Protein AF-A0A929I0B2-F1 (afdb_monomer)

Foldseek 3Di:
DAQFDPVLLVVLLVLLVVQLVPQPPDDPVVSVVLSVQSNVLSVVSNVDPPDALVNSLVVCCVRRVVSVVSGDPPVSVVSSVSRVVRRVVD

Nearest PDB structures (foldseek):
  6tv5-assembly1_B  TM=6.054E-01  e=4.037E+00  Argiope argentata

Secondary structure (DSSP, 8-state):
-PPPPHHHHHHHHHHHHHHHHT-TTS-HHHHHHHHHHHHHHHHHTTT-SS--HHHHHHHHHHHSHHHHHHSPTTHHHHHHHHHHHHHHH-

Mean predicted aligned error: 3.51 Å

pLDDT: mean 91.27, std 7.33, range [54.91, 96.75]

Sequence (90 aa):
MAKLKDRDIMDINKWFEDALSRLSKIDRQMKMKMRRKIRDEVYFLLTWEKPTPSMIINRWEERISDVFIAMPYGLKEDLLRLLVKKMEIS

Radius of gyration: 12.59 Å; Cα contacts (8 Å, |Δi|>4): 61; chains: 1; bounding box: 30×22×35 Å

Solvent-accessible surface area (backbone atoms only — not comparable to full-atom values): 5250 Å² total; per-residue (Å²): 124,39,71,65,47,73,69,51,47,51,52,53,52,48,54,51,49,55,55,58,68,69,45,82,89,58,56,73,69,58,52,54,53,48,52,51,54,50,48,56,61,50,59,46,50,72,74,51,80,83,72,49,51,66,58,52,50,56,49,40,54,70,76,42,36,71,54,59,74,68,48,63,90,65,50,67,60,53,51,44,52,50,42,46,55,47,29,72,72,77

Structure (mmCIF, N/CA/C/O backbone):
data_AF-A0A929I0B2-F1
#
_entry.id   AF-A0A929I0B2-F1
#
loop_
_atom_site.group_PDB
_atom_site.id
_atom_site.type_symbol
_atom_site.label_atom_id
_atom_site.label_alt_id
_atom_site.label_comp_id
_atom_site.label_asym_id
_atom_site.label_entity_id
_atom_site.label_seq_id
_atom_site.pdbx_PDB_ins_code
_atom_site.Cartn_x
_atom_site.Cartn_y
_atom_site.Cartn_z
_atom_site.occupancy
_atom_site.B_iso_or_equiv
_atom_site.auth_seq_id
_atom_site.auth_comp_id
_atom_site.auth_asym_id
_atom_site.auth_atom_id
_atom_site.pdbx_PDB_model_num
ATOM 1 N N . MET A 1 1 ? 12.875 2.865 -14.628 1.00 60.41 1 MET A N 1
ATOM 2 C CA . MET A 1 1 ? 12.095 2.232 -13.545 1.00 60.41 1 MET A CA 1
ATOM 3 C C . MET A 1 1 ? 11.467 0.982 -14.103 1.00 60.41 1 MET A C 1
ATOM 5 O O . MET A 1 1 ? 10.875 1.050 -15.178 1.00 60.41 1 MET A O 1
ATOM 9 N N . ALA A 1 2 ? 11.673 -0.144 -13.437 1.00 67.69 2 ALA A N 1
ATOM 10 C CA . ALA A 1 2 ? 11.148 -1.415 -13.893 1.00 67.69 2 ALA A CA 1
ATOM 11 C C . ALA A 1 2 ? 9.661 -1.565 -13.551 1.00 67.69 2 ALA A C 1
ATOM 13 O O . ALA A 1 2 ? 9.156 -0.960 -12.603 1.00 67.69 2 ALA A O 1
ATOM 14 N N . LYS A 1 3 ? 8.949 -2.349 -14.366 1.00 79.06 3 LYS A N 1
ATOM 15 C CA . LYS A 1 3 ? 7.532 -2.656 -14.153 1.00 79.06 3 LYS A CA 1
ATOM 16 C C . LYS A 1 3 ? 7.410 -3.647 -12.995 1.00 79.06 3 LYS A C 1
ATOM 18 O O . LYS A 1 3 ? 8.092 -4.668 -13.005 1.00 79.06 3 LYS A O 1
ATOM 23 N N . LEU A 1 4 ? 6.526 -3.360 -12.038 1.00 87.19 4 LEU A N 1
ATOM 24 C CA . LEU A 1 4 ? 6.218 -4.277 -10.938 1.00 87.19 4 LEU A CA 1
ATOM 25 C C . LEU A 1 4 ? 5.656 -5.593 -11.489 1.00 87.19 4 LEU A C 1
ATOM 27 O O . LEU A 1 4 ? 4.759 -5.582 -12.337 1.00 87.19 4 LEU A O 1
ATOM 31 N N . LYS A 1 5 ? 6.188 -6.718 -11.007 1.00 88.81 5 LYS A N 1
ATOM 32 C CA . LYS A 1 5 ? 5.721 -8.067 -11.352 1.00 88.81 5 LYS A CA 1
ATOM 33 C C . LYS A 1 5 ? 4.737 -8.566 -10.298 1.00 88.81 5 LYS A C 1
ATOM 35 O O . LYS A 1 5 ? 4.683 -8.040 -9.188 1.00 88.81 5 LYS A O 1
ATOM 40 N N . ASP A 1 6 ? 4.014 -9.644 -10.598 1.00 90.94 6 ASP A N 1
ATOM 41 C CA . ASP A 1 6 ? 3.044 -10.241 -9.665 1.00 90.94 6 ASP A CA 1
ATOM 42 C C . ASP A 1 6 ? 3.651 -10.551 -8.288 1.00 90.94 6 ASP A C 1
ATOM 44 O O . ASP A 1 6 ? 3.017 -10.325 -7.259 1.00 90.94 6 ASP A O 1
ATOM 48 N N . ARG A 1 7 ? 4.916 -10.996 -8.245 1.00 91.44 7 ARG A N 1
ATOM 49 C CA . ARG A 1 7 ? 5.634 -11.230 -6.982 1.00 91.44 7 ARG A CA 1
ATOM 50 C 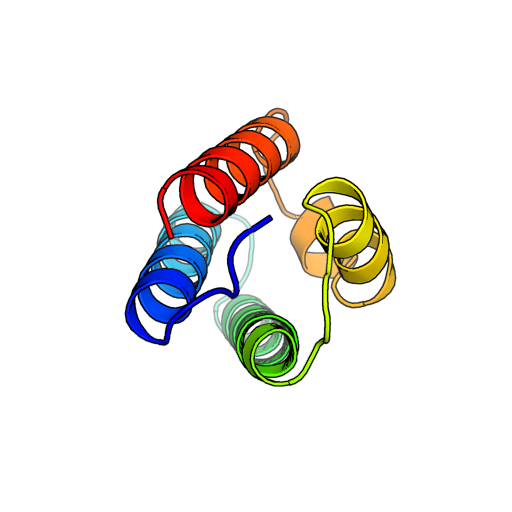C . ARG A 1 7 ? 5.767 -9.952 -6.148 1.00 91.44 7 ARG A C 1
ATOM 52 O O . ARG A 1 7 ? 5.602 -10.004 -4.934 1.00 91.44 7 ARG A O 1
ATOM 59 N N . ASP A 1 8 ? 6.035 -8.810 -6.772 1.00 92.50 8 ASP A N 1
ATOM 60 C CA . ASP A 1 8 ? 6.168 -7.540 -6.055 1.00 92.50 8 ASP A CA 1
ATOM 61 C C . ASP A 1 8 ? 4.819 -7.057 -5.527 1.00 92.50 8 ASP A C 1
ATOM 63 O O . ASP A 1 8 ? 4.739 -6.574 -4.401 1.00 92.50 8 ASP A O 1
ATOM 67 N N . ILE A 1 9 ? 3.746 -7.277 -6.289 1.00 93.94 9 ILE A N 1
ATOM 68 C CA . ILE A 1 9 ? 2.363 -7.029 -5.858 1.00 93.94 9 ILE A CA 1
ATOM 69 C C . ILE A 1 9 ? 1.997 -7.895 -4.649 1.00 93.94 9 ILE A C 1
ATOM 71 O O . ILE A 1 9 ? 1.373 -7.408 -3.703 1.00 93.94 9 ILE A O 1
ATOM 75 N N . MET A 1 10 ? 2.405 -9.167 -4.635 1.00 93.88 10 MET A N 1
ATOM 76 C CA . MET A 1 10 ? 2.210 -10.047 -3.478 1.00 93.88 10 MET A CA 1
ATOM 77 C C . MET A 1 10 ? 2.974 -9.553 -2.247 1.00 93.88 10 MET A C 1
ATOM 79 O O . MET A 1 10 ? 2.407 -9.527 -1.154 1.00 93.88 10 MET A O 1
ATOM 83 N N . ASP A 1 11 ? 4.223 -9.116 -2.415 1.00 94.75 11 ASP A N 1
ATOM 84 C CA . ASP A 1 11 ? 5.039 -8.599 -1.314 1.00 94.75 11 ASP A CA 1
ATOM 85 C C . ASP A 1 11 ? 4.469 -7.294 -0.735 1.00 94.75 11 ASP A C 1
ATOM 87 O O . ASP A 1 11 ? 4.410 -7.134 0.484 1.00 94.75 11 ASP A O 1
ATOM 91 N N . ILE A 1 12 ? 3.989 -6.386 -1.591 1.00 95.44 12 ILE A N 1
ATOM 92 C CA . ILE A 1 12 ? 3.323 -5.142 -1.175 1.00 95.44 12 ILE A CA 1
ATOM 93 C C . ILE A 1 12 ? 2.023 -5.452 -0.420 1.00 95.44 12 ILE A C 1
ATOM 95 O O . ILE A 1 12 ? 1.794 -4.912 0.663 1.00 95.44 12 ILE A O 1
ATOM 99 N N . ASN A 1 13 ? 1.185 -6.352 -0.945 1.00 95.06 13 ASN A N 1
ATOM 100 C CA . ASN A 1 13 ? -0.038 -6.781 -0.259 1.00 95.06 13 ASN A CA 1
ATOM 101 C C . ASN A 1 13 ? 0.265 -7.392 1.114 1.00 95.06 13 ASN A C 1
ATOM 1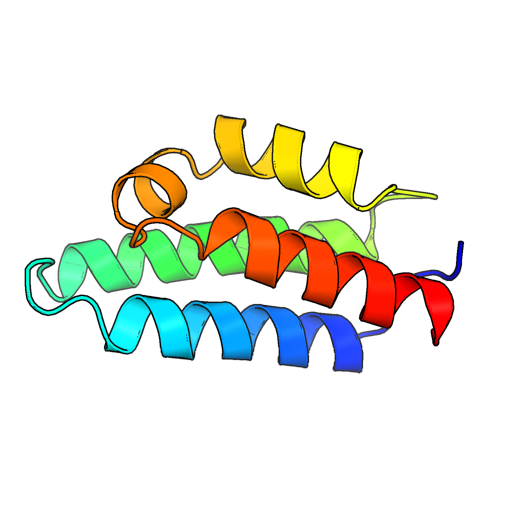03 O O . ASN A 1 13 ? -0.421 -7.089 2.090 1.00 95.06 13 ASN A O 1
ATOM 107 N N . LYS A 1 14 ? 1.300 -8.235 1.202 1.00 95.44 14 LYS A N 1
ATOM 108 C CA . LYS A 1 14 ? 1.726 -8.840 2.465 1.00 95.44 14 LYS A CA 1
ATOM 109 C C . LYS A 1 14 ? 2.195 -7.785 3.464 1.00 95.44 14 LYS A C 1
ATOM 111 O O . LYS A 1 14 ? 1.802 -7.844 4.623 1.00 95.44 14 LYS A O 1
ATOM 116 N N . TRP A 1 15 ? 2.971 -6.800 3.016 1.00 95.69 15 TRP A N 1
ATOM 117 C CA . TRP A 1 15 ? 3.412 -5.700 3.871 1.00 95.69 15 TRP A CA 1
ATOM 118 C C . TRP A 1 15 ? 2.223 -4.936 4.474 1.00 95.69 15 TRP A C 1
ATOM 120 O O . TRP A 1 15 ? 2.193 -4.684 5.679 1.00 95.69 15 TRP A O 1
ATOM 130 N N . PHE A 1 16 ? 1.200 -4.639 3.665 1.00 95.19 16 PHE A N 1
ATOM 131 C CA . PHE A 1 16 ? -0.030 -4.015 4.154 1.00 95.19 16 PHE A CA 1
ATOM 132 C C . PHE A 1 16 ? -0.796 -4.905 5.137 1.00 95.19 16 PHE A C 1
ATOM 134 O O . PHE A 1 16 ? -1.302 -4.407 6.143 1.00 95.19 16 PHE A O 1
ATOM 141 N N . GLU A 1 17 ? -0.890 -6.207 4.866 1.00 93.50 17 GLU A N 1
ATOM 142 C CA . GLU A 1 17 ? -1.548 -7.159 5.764 1.00 93.50 17 GLU A CA 1
ATOM 143 C C . GLU A 1 17 ? -0.856 -7.193 7.132 1.00 93.50 17 GLU A C 1
ATOM 145 O O . GLU A 1 17 ? -1.518 -7.079 8.168 1.00 93.50 17 GLU A O 1
ATOM 150 N N . ASP A 1 18 ? 0.475 -7.258 7.137 1.00 93.56 18 ASP A N 1
ATOM 151 C CA . ASP A 1 18 ? 1.285 -7.229 8.350 1.00 93.56 18 ASP A CA 1
ATOM 152 C C . ASP A 1 18 ? 1.087 -5.906 9.106 1.00 93.56 18 ASP A C 1
ATOM 154 O O . ASP A 1 18 ? 0.888 -5.923 10.324 1.00 93.56 18 ASP A O 1
ATOM 158 N N . ALA A 1 19 ? 1.058 -4.767 8.406 1.00 92.06 19 ALA A N 1
ATOM 159 C CA . ALA A 1 19 ? 0.797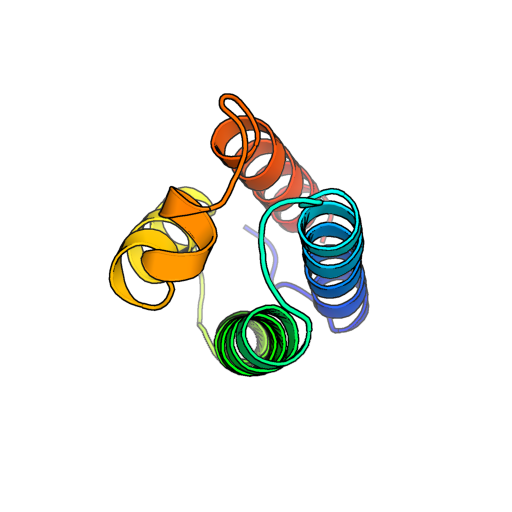 -3.459 9.005 1.00 92.06 19 ALA A CA 1
ATOM 160 C C . ALA A 1 19 ? -0.605 -3.378 9.638 1.00 92.06 19 ALA A C 1
ATOM 162 O O . ALA A 1 19 ? -0.735 -3.002 10.805 1.00 92.06 19 ALA A O 1
ATOM 163 N N . LEU A 1 20 ? -1.654 -3.798 8.922 1.00 92.00 20 LEU A N 1
ATOM 164 C CA . LEU A 1 20 ? -3.035 -3.806 9.422 1.00 92.00 20 LEU A CA 1
ATOM 165 C C . LEU A 1 20 ? -3.243 -4.790 10.580 1.00 92.00 20 LEU A C 1
ATOM 167 O O . LEU A 1 20 ? -4.055 -4.541 11.482 1.00 92.00 20 LEU A O 1
ATOM 171 N N . SER A 1 21 ? -2.531 -5.919 10.580 1.00 90.12 21 SER A N 1
ATOM 172 C CA . SER A 1 21 ? -2.617 -6.912 11.653 1.00 90.12 21 SER A CA 1
ATOM 173 C C . SER A 1 21 ? -2.213 -6.310 13.005 1.00 90.12 21 SER A C 1
ATOM 175 O O . SER A 1 21 ? -2.902 -6.540 14.000 1.00 90.12 21 SER A O 1
ATOM 177 N N . ARG A 1 22 ? -1.203 -5.427 13.008 1.00 89.94 22 ARG A N 1
ATOM 178 C CA . ARG A 1 22 ? -0.654 -4.751 14.195 1.00 89.94 22 ARG A CA 1
ATOM 179 C C . ARG A 1 22 ? -1.564 -3.661 14.768 1.00 89.94 22 ARG A C 1
ATOM 181 O O . ARG A 1 22 ? -1.380 -3.254 15.912 1.00 89.94 22 ARG A O 1
ATOM 188 N N . LEU A 1 23 ? -2.561 -3.196 14.014 1.00 89.25 23 LEU A N 1
ATOM 189 C CA . LEU A 1 23 ? -3.488 -2.156 14.468 1.00 89.25 23 LEU A CA 1
ATOM 190 C C . LEU A 1 23 ? -4.504 -2.729 15.465 1.00 89.25 23 LEU A C 1
ATOM 192 O O . LEU A 1 23 ? -5.553 -3.230 15.072 1.00 89.25 23 LEU A O 1
ATOM 196 N N . SER A 1 24 ? -4.223 -2.683 16.764 1.00 83.69 24 SER A N 1
ATOM 197 C CA . SER A 1 24 ? -5.116 -3.246 17.793 1.00 83.69 24 SER A CA 1
ATOM 198 C C . SER A 1 24 ? -6.410 -2.449 18.006 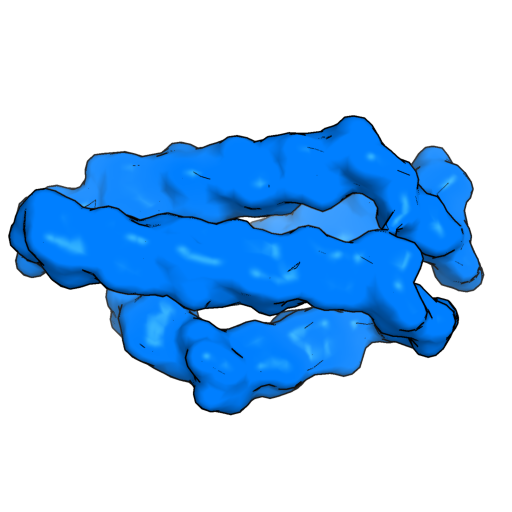1.00 83.69 24 SER A C 1
ATOM 200 O O . SER A 1 24 ? -7.401 -3.007 18.464 1.00 83.69 24 SER A O 1
ATOM 202 N N . LYS A 1 25 ? -6.423 -1.158 17.648 1.00 86.31 25 LYS A N 1
ATOM 203 C CA . LYS A 1 25 ? -7.541 -0.228 17.905 1.00 86.31 25 LYS A CA 1
ATOM 204 C C . LYS A 1 25 ? -8.645 -0.237 16.840 1.00 86.31 25 LYS A C 1
ATOM 206 O O . LYS A 1 25 ? -9.618 0.494 16.977 1.00 86.31 25 LYS A O 1
ATOM 211 N N . ILE A 1 26 ? -8.486 -1.018 15.772 1.00 89.50 26 ILE A N 1
ATOM 212 C CA . ILE A 1 26 ? -9.413 -1.043 14.635 1.00 89.50 26 ILE A CA 1
ATOM 213 C C . ILE A 1 26 ? -10.159 -2.369 14.632 1.00 89.50 26 ILE A C 1
ATOM 215 O O . ILE A 1 26 ? -9.541 -3.436 14.674 1.00 89.50 26 ILE A O 1
ATOM 219 N N . ASP A 1 27 ? -11.485 -2.303 14.555 1.00 91.00 27 ASP A N 1
ATOM 220 C CA . ASP A 1 27 ? -12.324 -3.493 14.545 1.00 91.00 27 ASP A CA 1
ATOM 221 C C . ASP A 1 27 ? -12.104 -4.361 13.289 1.00 91.00 27 ASP A C 1
ATOM 223 O O . ASP A 1 27 ? -11.575 -3.941 12.251 1.00 91.00 27 ASP A O 1
ATOM 227 N N . ARG A 1 28 ? -12.535 -5.622 13.380 1.00 91.81 28 ARG A N 1
ATOM 228 C CA . ARG A 1 28 ? -12.360 -6.609 12.310 1.00 91.81 28 ARG A CA 1
ATOM 229 C C . ARG A 1 28 ? -13.026 -6.183 11.000 1.00 91.81 28 ARG A C 1
ATOM 231 O O . ARG A 1 28 ? -12.464 -6.434 9.933 1.00 91.81 28 ARG A O 1
ATOM 238 N N . GLN A 1 29 ? -14.215 -5.589 11.056 1.00 93.56 29 GLN A N 1
ATOM 239 C CA . GLN A 1 29 ? -14.984 -5.224 9.870 1.00 93.56 29 GLN A CA 1
ATOM 240 C C . GLN A 1 29 ? -14.300 -4.082 9.114 1.00 93.56 29 GLN A C 1
ATOM 242 O O . GLN A 1 29 ? -14.173 -4.145 7.889 1.00 93.56 29 GLN A O 1
ATOM 247 N N . MET A 1 30 ? -13.796 -3.084 9.834 1.00 93.44 30 MET A N 1
ATOM 248 C CA . MET A 1 30 ? -13.032 -1.978 9.280 1.00 93.44 30 MET A CA 1
ATOM 249 C C . MET A 1 30 ? -11.724 -2.470 8.652 1.00 93.44 30 MET A C 1
ATOM 251 O O . MET A 1 30 ? -11.451 -2.147 7.495 1.00 93.44 30 MET A O 1
ATOM 255 N N . LYS A 1 31 ? -10.979 -3.363 9.322 1.00 93.75 31 LYS A N 1
ATOM 256 C CA . LYS A 1 31 ? -9.787 -3.989 8.718 1.00 93.75 31 LYS A CA 1
ATOM 257 C C . LYS A 1 31 ? -10.114 -4.732 7.421 1.00 93.75 31 LYS A C 1
ATOM 259 O O . LYS A 1 31 ? -9.356 -4.659 6.461 1.00 93.75 31 LYS A O 1
ATOM 264 N N . MET A 1 32 ? -11.243 -5.442 7.353 1.00 94.81 32 MET A N 1
ATOM 265 C CA . MET A 1 32 ? -11.663 -6.122 6.119 1.00 94.81 32 MET A CA 1
ATOM 266 C C . MET A 1 32 ? -12.003 -5.144 4.989 1.00 94.81 32 MET A C 1
ATOM 268 O O . MET A 1 32 ? -11.691 -5.435 3.835 1.00 94.81 32 MET A O 1
ATOM 272 N N . LYS A 1 33 ? -12.607 -3.990 5.299 1.00 95.25 33 LYS A N 1
ATOM 273 C CA . LYS A 1 33 ? -12.844 -2.923 4.313 1.00 95.25 33 LYS A CA 1
ATOM 274 C C . LYS A 1 33 ? -11.523 -2.343 3.800 1.00 95.25 33 LYS A C 1
ATOM 276 O O . LYS A 1 33 ? -11.342 -2.258 2.589 1.00 95.25 33 LYS A O 1
ATOM 281 N N . MET A 1 34 ? -10.588 -2.039 4.701 1.00 95.75 34 MET A N 1
ATOM 282 C CA . MET A 1 34 ? -9.247 -1.544 4.361 1.00 95.75 34 MET A CA 1
ATOM 283 C C . MET A 1 34 ? -8.492 -2.520 3.454 1.00 95.75 34 MET A C 1
ATOM 285 O O . MET A 1 34 ? -8.002 -2.122 2.403 1.00 95.75 34 MET A O 1
ATOM 289 N N . ARG A 1 35 ? -8.484 -3.819 3.785 1.00 95.88 35 ARG A N 1
ATOM 290 C CA . ARG A 1 35 ? -7.860 -4.865 2.952 1.00 95.88 35 ARG A CA 1
ATOM 291 C C . ARG A 1 35 ? -8.402 -4.917 1.529 1.00 95.88 35 ARG A C 1
ATOM 293 O O . ARG A 1 35 ? -7.634 -5.143 0.602 1.00 95.88 35 ARG A O 1
ATOM 300 N N . ARG A 1 36 ? -9.717 -4.746 1.351 1.00 96.25 36 ARG A N 1
ATOM 301 C CA . ARG A 1 36 ? -10.329 -4.728 0.013 1.00 96.25 36 ARG A CA 1
ATOM 302 C C . ARG A 1 36 ? -9.822 -3.537 -0.794 1.00 96.25 36 ARG A C 1
ATOM 304 O O . ARG A 1 36 ? -9.302 -3.743 -1.879 1.00 96.25 36 ARG A O 1
ATOM 311 N N . LYS A 1 37 ? -9.861 -2.333 -0.215 1.00 96.25 37 LYS A N 1
ATOM 312 C CA . LYS A 1 37 ? -9.359 -1.121 -0.877 1.00 96.25 37 LYS A CA 1
ATOM 313 C C . LYS A 1 37 ? -7.873 -1.217 -1.238 1.00 96.25 37 LYS A C 1
ATOM 315 O O . LYS A 1 37 ? -7.490 -0.871 -2.348 1.00 96.25 37 LYS A O 1
ATOM 320 N N . ILE A 1 38 ? -7.049 -1.710 -0.308 1.00 96.50 38 ILE A N 1
ATOM 321 C CA . ILE A 1 38 ? -5.614 -1.935 -0.534 1.00 96.50 38 ILE A CA 1
ATOM 322 C C . ILE A 1 38 ? -5.417 -2.888 -1.702 1.00 96.50 38 ILE A C 1
ATOM 324 O O . ILE A 1 38 ? -4.655 -2.579 -2.607 1.00 96.50 38 ILE A O 1
ATOM 328 N N . ARG A 1 39 ? -6.125 -4.023 -1.708 1.00 96.12 39 ARG A N 1
ATOM 329 C CA . ARG A 1 39 ? -6.036 -4.991 -2.799 1.00 96.12 39 ARG A CA 1
ATOM 330 C C . ARG A 1 39 ? -6.343 -4.324 -4.136 1.00 96.12 39 ARG A C 1
ATOM 332 O O . ARG A 1 39 ? -5.531 -4.424 -5.044 1.00 96.12 39 ARG A O 1
ATOM 339 N N . ASP A 1 40 ? -7.461 -3.619 -4.244 1.00 96.44 40 ASP A N 1
ATOM 340 C CA . ASP A 1 40 ? -7.871 -2.987 -5.500 1.00 96.44 40 ASP A CA 1
ATOM 341 C C . ASP A 1 40 ? -6.798 -2.010 -6.019 1.00 96.44 40 ASP A C 1
ATOM 343 O O . ASP A 1 40 ? -6.401 -2.072 -7.184 1.00 96.44 40 ASP A O 1
ATOM 347 N N . GLU A 1 41 ? -6.251 -1.162 -5.143 1.00 96.31 41 GLU A N 1
ATOM 348 C CA . GLU A 1 41 ? -5.228 -0.180 -5.521 1.00 96.31 41 GLU A CA 1
ATOM 349 C C . GLU A 1 41 ? -3.829 -0.792 -5.741 1.00 9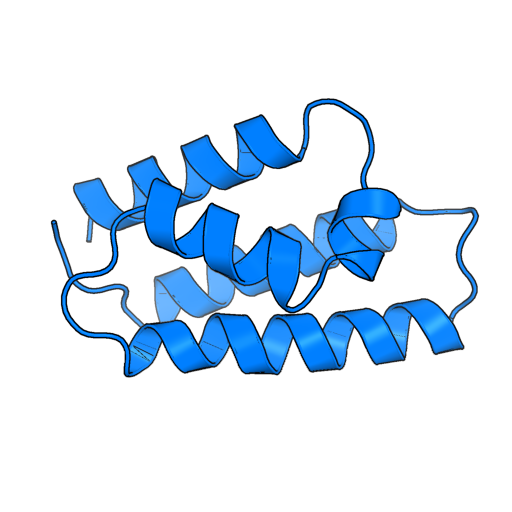6.31 41 GLU A C 1
ATOM 351 O O . GLU A 1 41 ? -3.047 -0.265 -6.533 1.00 96.31 41 GLU A O 1
ATOM 356 N N . VAL A 1 42 ? -3.500 -1.910 -5.089 1.00 9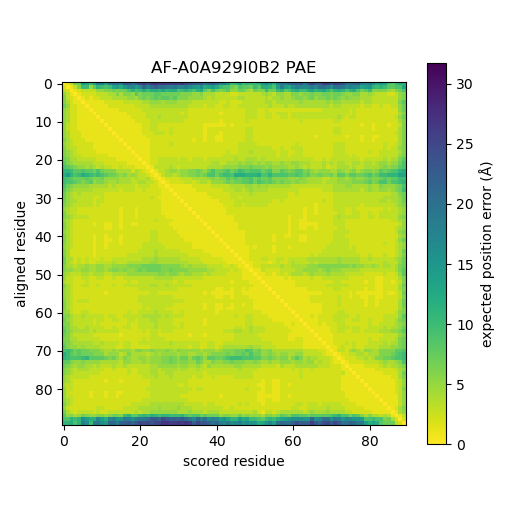5.56 42 VAL A N 1
ATOM 357 C CA . VAL A 1 42 ? -2.242 -2.644 -5.304 1.00 95.56 42 VAL A CA 1
ATOM 358 C C . VAL A 1 42 ? -2.284 -3.414 -6.625 1.00 95.56 42 VAL A C 1
ATOM 360 O O . VAL A 1 42 ? -1.322 -3.368 -7.386 1.00 95.56 42 VAL A O 1
ATOM 363 N N . TYR A 1 43 ? -3.403 -4.062 -6.960 1.00 94.62 43 TYR A N 1
ATOM 364 C CA . TYR A 1 43 ? -3.563 -4.739 -8.252 1.00 94.62 43 TYR A CA 1
ATOM 365 C C . TYR A 1 43 ? -3.634 -3.755 -9.426 1.00 94.62 43 TYR A C 1
ATOM 367 O O . TYR A 1 43 ? -3.146 -4.072 -10.511 1.00 94.62 43 TYR A O 1
ATOM 375 N N . PHE A 1 44 ? -4.152 -2.540 -9.212 1.00 95.00 44 PHE A N 1
ATOM 376 C CA . PHE A 1 44 ? -4.108 -1.470 -10.212 1.00 95.00 44 PHE A CA 1
ATOM 377 C C . PHE A 1 44 ? -2.677 -1.183 -10.709 1.00 95.00 44 PHE A C 1
ATOM 379 O O . PHE A 1 44 ? -2.484 -0.891 -11.893 1.00 95.00 44 PHE A O 1
ATOM 386 N N . LEU A 1 45 ? -1.655 -1.358 -9.858 1.00 93.31 45 LEU A N 1
ATOM 387 C CA . LEU A 1 45 ? -0.252 -1.143 -10.232 1.00 93.31 45 LEU A CA 1
ATOM 388 C C . LEU A 1 45 ? 0.233 -2.042 -11.382 1.00 93.31 45 LEU A C 1
ATOM 390 O O . LEU A 1 45 ? 1.138 -1.642 -12.108 1.00 93.31 45 LEU A O 1
ATOM 394 N N . LEU A 1 46 ? -0.371 -3.218 -11.597 1.00 91.62 46 LEU A N 1
ATOM 395 C CA . LEU A 1 46 ? -0.025 -4.105 -12.723 1.00 91.62 46 LEU A CA 1
ATOM 396 C C . LEU A 1 46 ? -0.363 -3.485 -14.085 1.00 91.62 46 LEU A C 1
ATOM 398 O O . LEU A 1 46 ? 0.292 -3.767 -15.096 1.00 91.62 46 LEU A O 1
ATOM 402 N N . THR A 1 47 ? -1.398 -2.645 -14.097 1.00 92.19 47 THR A N 1
ATOM 403 C CA . THR A 1 47 ? -1.909 -1.962 -15.291 1.00 92.19 47 THR A CA 1
ATOM 404 C C . THR A 1 47 ? -1.375 -0.543 -15.446 1.00 92.19 47 THR A C 1
ATOM 406 O O . THR A 1 47 ? -1.477 0.026 -16.528 1.00 92.19 47 THR A O 1
ATOM 409 N N . TRP A 1 48 ? -0.785 0.034 -14.395 1.00 93.00 48 TRP A N 1
ATOM 410 C CA . TRP A 1 48 ? -0.282 1.400 -14.443 1.00 93.00 48 TRP A CA 1
ATOM 411 C C . TRP A 1 48 ? 1.060 1.453 -15.177 1.00 93.00 48 TRP A C 1
ATOM 413 O O . TRP A 1 48 ? 2.048 0.840 -14.768 1.00 93.00 48 TRP A O 1
ATOM 423 N N . GLU A 1 49 ? 1.110 2.196 -16.279 1.00 89.75 49 GLU A N 1
ATOM 424 C CA . GLU A 1 49 ? 2.334 2.376 -17.051 1.00 89.75 49 GLU A CA 1
ATOM 425 C C . GLU A 1 49 ? 3.278 3.399 -16.410 1.00 89.75 49 GLU A C 1
ATOM 427 O O . GLU A 1 49 ? 2.904 4.542 -16.155 1.00 89.75 49 GLU A O 1
ATOM 432 N N . LYS A 1 50 ? 4.532 2.977 -16.193 1.00 88.00 50 LYS A N 1
ATOM 433 C CA . LYS A 1 50 ? 5.644 3.804 -15.690 1.00 88.00 50 LYS A CA 1
ATOM 434 C C . LYS A 1 50 ? 5.325 4.619 -14.414 1.00 88.00 50 LYS A C 1
ATOM 436 O O . LYS A 1 50 ? 5.690 5.795 -14.361 1.00 88.00 50 LYS A O 1
ATOM 441 N N . PRO A 1 51 ? 4.690 4.042 -13.374 1.00 92.50 51 PRO A N 1
ATOM 442 C CA . PRO A 1 51 ? 4.520 4.757 -12.117 1.00 92.50 51 PRO A CA 1
ATOM 443 C C . PRO A 1 51 ? 5.888 5.050 -11.485 1.00 92.50 51 PRO A C 1
ATOM 445 O O . PRO A 1 51 ? 6.858 4.326 -11.718 1.00 92.50 51 PRO A O 1
ATOM 448 N N . THR A 1 52 ? 5.963 6.089 -10.655 1.00 93.12 52 THR A N 1
ATOM 449 C CA . THR A 1 52 ? 7.078 6.298 -9.720 1.00 93.12 52 THR A CA 1
ATOM 450 C C . THR A 1 52 ? 6.619 5.982 -8.293 1.00 93.12 52 THR A C 1
ATOM 452 O O . THR A 1 52 ? 5.422 6.082 -8.007 1.00 93.12 52 THR A O 1
ATOM 455 N N . PRO A 1 53 ? 7.532 5.652 -7.361 1.00 94.75 53 PRO A N 1
ATOM 456 C CA . PRO A 1 53 ? 7.167 5.439 -5.961 1.00 94.75 53 PRO A CA 1
ATOM 457 C C . PRO A 1 53 ? 6.373 6.606 -5.353 1.00 94.75 53 PRO A C 1
ATOM 459 O O . PRO A 1 53 ? 5.380 6.383 -4.667 1.00 94.75 53 PRO A O 1
ATOM 462 N N . SER A 1 54 ? 6.750 7.853 -5.657 1.00 94.38 54 SER A N 1
ATOM 463 C CA . SER A 1 54 ? 6.030 9.038 -5.177 1.00 94.38 54 SER A CA 1
ATOM 464 C C . SER A 1 54 ? 4.632 9.171 -5.786 1.00 94.38 54 SER A C 1
ATOM 466 O O . SER A 1 54 ? 3.694 9.494 -5.064 1.00 94.38 54 SER A O 1
ATOM 468 N N . MET A 1 55 ? 4.455 8.865 -7.078 1.00 95.62 55 MET A N 1
ATOM 469 C CA . MET A 1 55 ? 3.129 8.856 -7.714 1.00 95.62 55 MET A CA 1
ATOM 470 C C . MET A 1 55 ? 2.200 7.815 -7.082 1.00 95.62 55 MET A C 1
ATOM 472 O O . MET A 1 55 ? 1.019 8.094 -6.880 1.00 95.62 55 MET A O 1
ATOM 476 N N . ILE A 1 56 ? 2.730 6.632 -6.753 1.00 96.12 56 ILE A N 1
ATOM 477 C CA . ILE A 1 56 ? 1.967 5.568 -6.089 1.00 96.12 56 ILE A CA 1
ATOM 478 C C . ILE A 1 56 ? 1.523 6.026 -4.700 1.00 96.12 56 ILE A C 1
ATOM 480 O O . ILE A 1 56 ? 0.341 5.927 -4.381 1.00 96.12 56 ILE A O 1
ATOM 484 N N . ILE A 1 57 ? 2.449 6.567 -3.901 1.00 96.00 57 ILE A N 1
ATOM 485 C CA . ILE A 1 57 ? 2.140 7.071 -2.559 1.00 96.00 57 ILE A CA 1
ATOM 486 C C . ILE A 1 57 ? 1.084 8.175 -2.618 1.00 96.00 57 ILE A C 1
ATOM 488 O O . ILE A 1 57 ? 0.073 8.049 -1.937 1.00 96.00 57 ILE A O 1
ATOM 492 N N . ASN A 1 58 ? 1.261 9.192 -3.466 1.00 96.00 58 ASN A N 1
ATOM 493 C CA . ASN A 1 58 ? 0.303 10.296 -3.580 1.00 96.00 58 ASN A CA 1
ATOM 494 C C . ASN A 1 58 ? -1.099 9.790 -3.941 1.00 96.00 58 ASN A C 1
ATOM 496 O O . ASN A 1 58 ? -2.082 10.160 -3.305 1.00 96.00 58 ASN A O 1
ATOM 500 N N . ARG A 1 59 ? -1.195 8.875 -4.915 1.00 95.94 59 ARG A N 1
ATOM 501 C CA . ARG A 1 59 ? -2.473 8.255 -5.278 1.00 95.94 59 ARG A CA 1
ATOM 502 C C . ARG A 1 59 ? -3.087 7.512 -4.095 1.00 95.94 59 ARG A C 1
ATOM 504 O O . ARG A 1 59 ? -4.288 7.606 -3.868 1.00 95.94 59 ARG A O 1
ATOM 511 N N . TRP A 1 60 ? -2.308 6.727 -3.363 1.00 96.75 60 TRP A N 1
ATOM 512 C CA . TRP A 1 60 ? -2.835 5.959 -2.240 1.00 96.75 60 TRP A CA 1
ATOM 513 C C . TRP A 1 60 ? -3.230 6.834 -1.051 1.00 96.75 60 TRP A C 1
ATOM 515 O O . TRP A 1 60 ? -4.230 6.535 -0.405 1.00 96.75 60 TRP A O 1
ATOM 525 N N . GLU A 1 61 ? -2.539 7.946 -0.810 1.00 94.75 61 GLU A N 1
ATOM 526 C CA . GLU A 1 61 ? -2.972 8.938 0.176 1.00 94.75 61 GLU A CA 1
ATOM 527 C C . GLU A 1 61 ? -4.356 9.507 -0.149 1.00 94.75 61 GLU A C 1
ATOM 529 O O . GLU A 1 61 ? -5.140 9.745 0.764 1.00 94.75 61 GLU A O 1
ATOM 534 N N . GLU A 1 62 ? -4.697 9.656 -1.429 1.00 95.25 62 GLU A N 1
ATOM 535 C CA . GLU A 1 62 ? -6.031 10.090 -1.854 1.00 95.25 62 GLU A CA 1
ATOM 536 C C . GLU A 1 62 ? -7.063 8.951 -1.802 1.00 95.25 62 GLU A C 1
ATOM 538 O O . GLU A 1 62 ? -8.182 9.118 -1.313 1.00 95.25 62 GLU A O 1
ATOM 543 N N . ARG A 1 63 ? -6.706 7.773 -2.326 1.00 96.50 63 ARG A N 1
ATOM 544 C CA . ARG A 1 63 ? -7.642 6.665 -2.592 1.00 96.50 63 ARG A CA 1
ATOM 545 C C . ARG A 1 63 ? -7.918 5.786 -1.378 1.00 96.50 63 ARG A C 1
ATOM 547 O O . ARG A 1 63 ? -9.014 5.239 -1.248 1.00 96.50 63 ARG A O 1
ATOM 554 N N . ILE A 1 64 ? -6.929 5.647 -0.501 1.00 95.44 64 ILE A N 1
ATOM 555 C CA . ILE A 1 64 ? -6.985 4.848 0.726 1.00 95.44 64 ILE A CA 1
ATOM 556 C C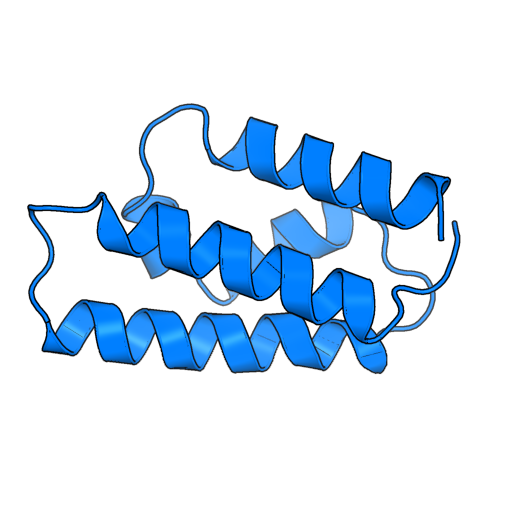 . ILE A 1 64 ? -6.530 5.671 1.933 1.00 95.44 64 ILE A C 1
ATOM 558 O O . ILE A 1 64 ? -5.848 5.169 2.824 1.00 95.44 64 ILE A O 1
ATOM 562 N N . SER A 1 65 ? -6.940 6.941 1.979 1.00 94.19 65 SER A N 1
ATOM 563 C CA . SER A 1 65 ? -6.641 7.878 3.070 1.00 94.19 65 SER A CA 1
ATOM 564 C C . SER A 1 65 ? -6.955 7.312 4.457 1.00 94.19 65 SER A C 1
ATOM 566 O O . SER A 1 65 ? -6.185 7.501 5.394 1.00 94.19 65 SER A O 1
ATOM 568 N N . ASP A 1 66 ? -8.037 6.542 4.590 1.00 92.19 66 ASP A N 1
ATOM 569 C CA . ASP A 1 66 ? -8.423 5.873 5.833 1.00 92.19 66 ASP A CA 1
ATOM 570 C C . ASP A 1 66 ? -7.384 4.851 6.312 1.00 92.19 66 ASP A C 1
ATOM 572 O O . ASP A 1 66 ? -7.186 4.693 7.515 1.00 92.19 66 ASP A O 1
ATOM 576 N N . VAL A 1 67 ? -6.686 4.194 5.384 1.00 92.75 67 VAL A N 1
ATOM 577 C CA . VAL A 1 67 ? -5.569 3.293 5.693 1.00 92.75 67 VAL A CA 1
ATOM 578 C C . VAL A 1 67 ? -4.365 4.090 6.188 1.00 92.75 67 VAL A C 1
ATOM 580 O O . VAL A 1 67 ? -3.776 3.721 7.199 1.00 92.75 67 VAL A O 1
ATOM 583 N N . PHE A 1 68 ? -4.020 5.195 5.522 1.00 91.81 68 PHE A N 1
ATOM 584 C CA . PHE A 1 68 ? -2.869 6.027 5.895 1.00 91.81 68 PHE A CA 1
ATOM 585 C C . PHE A 1 68 ? -3.073 6.736 7.238 1.00 91.81 68 PHE A C 1
ATOM 587 O O . PHE A 1 68 ? -2.154 6.770 8.050 1.00 91.81 68 PHE A O 1
ATOM 594 N N . ILE A 1 69 ? -4.285 7.219 7.523 1.00 91.50 69 ILE A N 1
ATOM 595 C CA . ILE A 1 69 ? -4.650 7.807 8.825 1.00 91.50 69 ILE A CA 1
ATOM 596 C C . ILE A 1 69 ? -4.538 6.772 9.951 1.00 91.50 69 ILE A C 1
ATOM 598 O O . ILE A 1 69 ? -4.165 7.097 11.077 1.00 91.50 69 ILE A O 1
ATOM 602 N N . ALA A 1 70 ? -4.871 5.516 9.656 1.00 90.31 70 ALA A N 1
ATOM 603 C CA . ALA A 1 70 ? -4.816 4.420 10.612 1.00 90.31 70 ALA A CA 1
ATOM 604 C C . ALA A 1 70 ? -3.389 3.920 10.901 1.00 90.31 70 ALA A C 1
ATOM 606 O O . ALA A 1 70 ? -3.179 3.214 11.893 1.00 90.31 70 ALA A O 1
ATOM 607 N N . MET A 1 71 ? -2.418 4.237 10.042 1.00 86.19 71 MET A N 1
ATOM 608 C CA . MET A 1 71 ? -1.054 3.740 10.157 1.00 86.19 71 MET A CA 1
ATOM 609 C C . MET A 1 71 ? -0.237 4.504 11.214 1.00 86.19 71 MET A C 1
ATOM 611 O O . MET A 1 71 ? -0.312 5.728 11.300 1.00 86.19 71 MET A O 1
ATOM 615 N N . PRO A 1 72 ? 0.586 3.797 12.012 1.00 85.38 72 PRO A N 1
ATOM 616 C CA . PRO A 1 72 ? 1.616 4.411 12.836 1.00 85.38 72 PRO A CA 1
ATOM 617 C C . PRO A 1 72 ? 2.520 5.387 12.076 1.00 85.3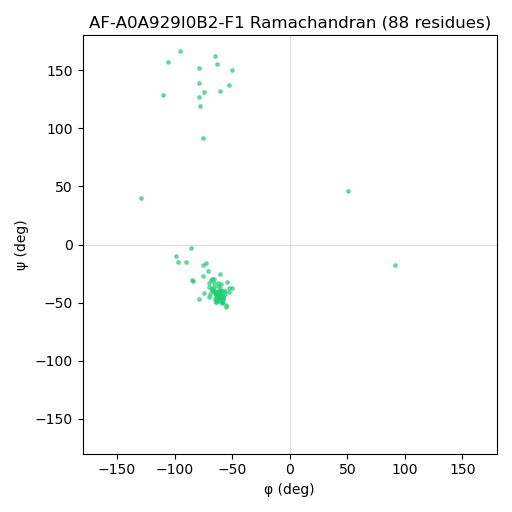8 72 PRO A C 1
ATOM 619 O O . PRO A 1 72 ? 2.826 5.190 10.899 1.00 85.38 72 PRO A O 1
ATOM 622 N N . TYR A 1 73 ? 3.023 6.390 12.799 1.00 84.56 73 TYR A N 1
ATOM 623 C CA . TYR A 1 73 ? 4.054 7.302 12.304 1.00 84.56 73 TYR A CA 1
ATOM 624 C C . TYR A 1 73 ? 5.270 6.521 11.770 1.00 84.56 73 TYR A C 1
ATOM 626 O O . TYR A 1 73 ? 5.698 5.551 12.399 1.00 84.56 73 TYR A O 1
ATOM 634 N N . GLY A 1 74 ? 5.821 6.931 10.624 1.00 85.38 74 GLY A N 1
ATOM 635 C CA . GLY A 1 74 ? 6.973 6.275 9.988 1.00 85.38 74 GLY A CA 1
ATOM 636 C C . GLY A 1 74 ? 6.631 5.173 8.973 1.00 85.38 74 GLY A C 1
ATOM 637 O O . GLY A 1 74 ? 7.474 4.816 8.149 1.00 85.38 74 GLY A O 1
ATOM 638 N N . LEU A 1 75 ? 5.405 4.625 8.981 1.00 88.00 75 LEU A N 1
ATOM 639 C CA . LEU A 1 75 ? 5.043 3.543 8.048 1.00 88.00 75 LEU A CA 1
ATOM 640 C C . LEU A 1 75 ? 4.986 3.999 6.589 1.00 88.00 75 LEU A C 1
ATOM 642 O O . LEU A 1 75 ? 5.247 3.199 5.691 1.00 88.00 75 LEU A O 1
ATOM 646 N N . LYS A 1 76 ? 4.654 5.269 6.338 1.00 91.19 76 LYS A N 1
ATOM 647 C CA . LYS A 1 76 ? 4.637 5.833 4.983 1.00 91.19 76 LYS A CA 1
ATOM 648 C C . LYS A 1 76 ? 6.042 5.835 4.383 1.00 91.19 76 LYS A C 1
ATOM 650 O O . LYS A 1 76 ? 6.221 5.466 3.224 1.00 91.19 76 LYS A O 1
ATOM 655 N N . GLU A 1 77 ? 7.038 6.219 5.172 1.00 93.44 77 GLU A N 1
ATOM 656 C CA . GLU A 1 77 ? 8.444 6.237 4.782 1.00 93.44 77 GLU A CA 1
ATOM 657 C C . GLU A 1 77 ? 8.953 4.819 4.501 1.00 93.44 77 GLU A C 1
ATOM 659 O O . GLU A 1 77 ? 9.649 4.594 3.508 1.00 93.44 77 GLU A O 1
ATOM 664 N N . ASP A 1 78 ? 8.559 3.847 5.324 1.00 93.94 78 ASP A N 1
ATOM 665 C CA . ASP A 1 78 ? 8.889 2.437 5.107 1.00 93.94 78 ASP A CA 1
ATOM 666 C C . ASP A 1 78 ? 8.235 1.877 3.836 1.00 93.94 78 ASP A C 1
ATOM 668 O O . ASP A 1 78 ? 8.887 1.159 3.071 1.00 93.94 78 ASP A O 1
ATOM 672 N N . LEU A 1 79 ? 6.983 2.251 3.555 1.00 95.00 79 LEU A N 1
ATOM 673 C CA . LEU A 1 79 ? 6.297 1.885 2.316 1.00 95.00 79 LEU A CA 1
ATOM 674 C C . LEU A 1 79 ? 6.974 2.502 1.088 1.00 95.00 79 LEU A C 1
ATOM 676 O O . LEU A 1 79 ? 7.174 1.821 0.083 1.00 95.00 79 LEU A O 1
ATOM 680 N N . LEU A 1 80 ? 7.376 3.772 1.169 1.00 95.12 80 LEU A N 1
ATOM 681 C CA . LEU A 1 80 ? 8.111 4.437 0.095 1.00 95.12 80 LEU A CA 1
ATOM 682 C C . LEU A 1 80 ? 9.4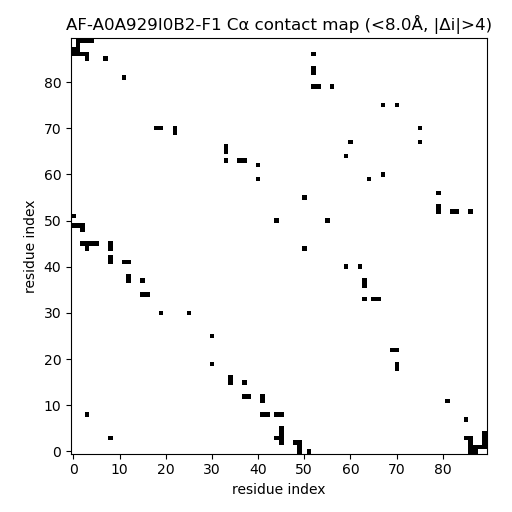40 3.720 -0.187 1.00 95.12 80 LEU A C 1
ATOM 684 O O . LEU A 1 80 ? 9.754 3.445 -1.344 1.00 95.12 80 LEU A O 1
ATOM 688 N N . ARG A 1 81 ? 10.192 3.353 0.858 1.00 95.19 81 ARG A N 1
ATOM 689 C CA . ARG A 1 81 ? 11.434 2.570 0.729 1.00 95.19 81 ARG A CA 1
ATOM 690 C C . ARG A 1 81 ? 11.189 1.199 0.105 1.00 95.19 81 ARG A C 1
ATOM 692 O O . ARG A 1 81 ? 11.979 0.766 -0.734 1.00 95.19 81 ARG A O 1
ATOM 699 N N . LEU A 1 82 ? 10.101 0.523 0.483 1.00 94.88 82 LEU A N 1
ATOM 700 C CA . LEU A 1 82 ? 9.700 -0.744 -0.126 1.00 94.88 82 LEU A CA 1
ATOM 701 C C . LEU A 1 82 ? 9.452 -0.569 -1.629 1.00 94.88 82 LEU A C 1
ATOM 703 O O . LEU A 1 82 ? 10.011 -1.325 -2.420 1.00 94.88 82 LEU A O 1
ATOM 707 N N . LEU A 1 83 ? 8.668 0.436 -2.027 1.00 94.62 83 LEU A N 1
ATOM 708 C CA . LEU A 1 83 ? 8.364 0.716 -3.433 1.00 94.62 83 LEU A CA 1
ATOM 709 C C . LEU A 1 83 ? 9.629 1.029 -4.241 1.00 94.62 83 LEU A C 1
ATOM 711 O O . LEU A 1 83 ? 9.822 0.440 -5.301 1.00 94.62 83 LEU A O 1
ATOM 715 N N . VAL A 1 84 ? 10.519 1.883 -3.722 1.00 94.19 84 VAL A N 1
ATOM 716 C CA . VAL A 1 84 ? 11.819 2.184 -4.353 1.00 94.19 84 VAL A CA 1
ATOM 717 C C . VAL A 1 84 ? 12.602 0.895 -4.590 1.00 94.19 84 VAL A C 1
ATOM 719 O O . VAL A 1 84 ? 12.927 0.573 -5.731 1.00 94.19 84 VAL A O 1
ATOM 722 N N . LYS A 1 85 ? 12.788 0.084 -3.541 1.00 93.44 85 LYS A N 1
ATOM 723 C CA . LYS A 1 85 ? 13.494 -1.199 -3.634 1.00 93.44 85 LYS A CA 1
ATOM 724 C C . LYS A 1 85 ? 12.868 -2.126 -4.676 1.00 93.44 85 LYS A C 1
ATOM 726 O O . LYS A 1 85 ? 13.584 -2.786 -5.424 1.00 93.44 85 LYS A O 1
ATOM 731 N N . LYS A 1 86 ? 11.537 -2.203 -4.729 1.00 91.38 86 LYS A N 1
ATOM 732 C CA . LYS A 1 86 ? 10.833 -3.060 -5.689 1.00 91.38 86 LYS A CA 1
ATOM 733 C C . LYS A 1 86 ? 10.998 -2.594 -7.128 1.00 91.38 86 LYS A C 1
ATOM 735 O O . LYS A 1 86 ? 11.152 -3.429 -8.008 1.00 91.38 86 LYS A O 1
ATOM 740 N N . MET A 1 87 ? 11.009 -1.290 -7.371 1.00 89.81 87 MET A N 1
ATOM 741 C CA . MET A 1 87 ? 11.026 -0.716 -8.722 1.00 89.81 87 MET A CA 1
ATOM 742 C C . MET A 1 87 ? 12.439 -0.485 -9.280 1.00 89.81 87 MET A C 1
ATOM 744 O O . MET A 1 87 ? 12.591 -0.287 -10.489 1.00 89.81 87 MET A O 1
ATOM 748 N N . GLU A 1 88 ? 13.458 -0.518 -8.418 1.00 85.19 88 GLU A N 1
ATOM 749 C CA . GLU A 1 88 ? 14.879 -0.520 -8.792 1.00 85.19 88 GLU A CA 1
ATOM 750 C C . GLU A 1 88 ? 15.414 -1.927 -9.095 1.00 85.19 88 GLU A C 1
ATOM 752 O O . GLU A 1 88 ? 16.304 -2.065 -9.929 1.00 85.19 88 GLU A O 1
ATOM 757 N N . ILE A 1 89 ? 14.871 -2.962 -8.441 1.00 63.38 89 ILE A N 1
ATOM 758 C CA . ILE A 1 89 ? 15.338 -4.359 -8.556 1.00 63.38 89 ILE A CA 1
ATOM 759 C C . ILE A 1 89 ? 14.474 -5.198 -9.531 1.00 63.38 89 ILE A C 1
ATOM 761 O O . ILE A 1 89 ? 14.847 -6.325 -9.858 1.00 63.38 89 ILE A O 1
ATOM 765 N N . SER A 1 90 ? 13.322 -4.685 -9.993 1.00 54.91 90 SER A N 1
ATOM 766 C CA . SER A 1 90 ? 12.395 -5.428 -10.879 1.00 54.91 90 SER A CA 1
ATOM 767 C C . SER A 1 90 ? 12.897 -5.650 -12.303 1.00 54.91 90 SER A C 1
ATOM 769 O O . SER A 1 90 ? 13.644 -4.805 -12.834 1.00 54.91 90 SER A O 1
#